Protein AF-A0A6A7LW18-F1 (afdb_monomer)

Radius of gyration: 11.0 Å; Cα contacts (8 Å, |Δi|>4): 68; chains: 1; bounding box: 23×23×23 Å

Secondary structure (DSSP, 8-state):
-HHHHHHHHHHTT----EE--GGGGGGGSHHHHTT---TTS--HHHHHHHHHHTT--EE-

Sequence (60 aa):
MPFAAALAAAGAGDQAQVVLRGNATLLVKDFVAERVHAKEWPPLADLLRRVVANGIPVFV

Foldseek 3Di:
DQLVVQVVCVVVVHQAAAEADDPSVCCPPPVNQQPDDDPPDDRSVVSVVSCVVSVHYYHD

pLDDT: mean 95.05, std 3.55, range [78.94, 98.25]

Mean predicted aligned error: 2.37 Å

Structure (mmCIF, N/CA/C/O backbone):
data_AF-A0A6A7LW18-F1
#
_entry.id   AF-A0A6A7LW18-F1
#
loop_
_atom_site.group_PDB
_atom_site.id
_atom_site.type_symbol
_atom_site.label_atom_id
_atom_site.label_alt_id
_atom_site.label_comp_id
_atom_site.label_asym_id
_atom_site.label_entity_id
_atom_site.label_seq_id
_atom_site.pdbx_PDB_ins_code
_atom_site.Cartn_x
_atom_site.Cartn_y
_atom_site.Cartn_z
_atom_site.occupancy
_atom_site.B_iso_or_equiv
_atom_site.auth_seq_id
_atom_site.auth_comp_id
_atom_site.auth_asym_id
_atom_site.auth_atom_id
_atom_site.pdbx_PDB_model_num
ATOM 1 N N . MET A 1 1 ? -2.565 7.798 -6.916 1.00 78.94 1 MET A N 1
ATOM 2 C CA . MET A 1 1 ? -1.998 6.461 -6.608 1.00 78.94 1 MET A CA 1
ATOM 3 C C . MET A 1 1 ? -2.750 5.858 -5.419 1.00 78.94 1 MET A C 1
ATOM 5 O O . MET A 1 1 ? -2.875 6.570 -4.428 1.00 78.94 1 MET A O 1
ATOM 9 N N . PRO A 1 2 ? -3.253 4.607 -5.480 1.00 90.81 2 PRO A N 1
ATOM 10 C CA . PRO A 1 2 ? -4.150 4.034 -4.460 1.00 90.81 2 PRO A CA 1
ATOM 11 C C . PRO A 1 2 ? -3.549 3.998 -3.046 1.00 90.81 2 PRO A C 1
ATOM 13 O O . PRO A 1 2 ? -4.225 4.368 -2.094 1.00 90.81 2 PRO A O 1
ATOM 16 N N . PHE A 1 3 ? -2.263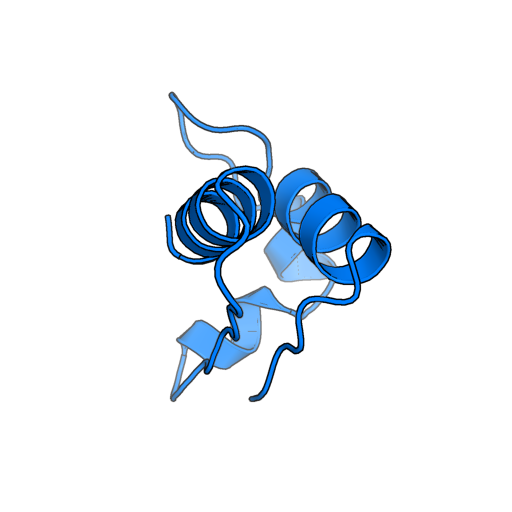 3.667 -2.906 1.00 95.31 3 PHE A N 1
ATOM 17 C CA . PHE A 1 3 ? -1.567 3.669 -1.610 1.00 95.31 3 PHE A CA 1
ATOM 18 C C . PHE A 1 3 ? -1.528 5.055 -0.957 1.00 95.31 3 PHE A C 1
ATOM 20 O O . PHE A 1 3 ? -1.763 5.199 0.237 1.00 95.31 3 PHE A O 1
ATOM 27 N N . ALA A 1 4 ? -1.277 6.096 -1.751 1.00 95.00 4 ALA A N 1
ATOM 28 C CA . ALA A 1 4 ? -1.250 7.461 -1.245 1.00 95.00 4 ALA A CA 1
ATOM 29 C C . ALA A 1 4 ? -2.654 7.992 -0.912 1.00 95.00 4 ALA A C 1
ATOM 31 O O . ALA A 1 4 ? -2.805 8.735 0.051 1.00 95.00 4 ALA A O 1
ATOM 32 N N . ALA A 1 5 ? -3.678 7.580 -1.666 1.00 95.19 5 ALA A N 1
ATOM 33 C CA . ALA A 1 5 ? -5.067 7.899 -1.343 1.00 95.19 5 ALA A CA 1
ATOM 34 C C . ALA A 1 5 ? -5.501 7.242 -0.023 1.00 95.19 5 ALA A C 1
ATOM 36 O O . ALA A 1 5 ? -6.107 7.905 0.811 1.00 95.19 5 ALA A O 1
ATOM 37 N N . ALA A 1 6 ? -5.124 5.979 0.205 1.00 97.12 6 ALA A N 1
ATOM 38 C CA . ALA A 1 6 ? -5.392 5.292 1.466 1.00 97.12 6 ALA A CA 1
ATOM 39 C C . ALA A 1 6 ? -4.704 5.979 2.658 1.00 97.12 6 ALA A C 1
ATOM 41 O O . ALA A 1 6 ? -5.326 6.165 3.697 1.00 97.12 6 ALA A O 1
ATOM 42 N N . LEU A 1 7 ? -3.450 6.420 2.492 1.00 97.38 7 LEU A N 1
ATOM 43 C CA . LEU A 1 7 ? -2.743 7.208 3.508 1.00 97.38 7 LEU A CA 1
ATOM 44 C C . LEU A 1 7 ? -3.426 8.548 3.796 1.00 97.38 7 LEU A C 1
ATOM 46 O O . LEU A 1 7 ? -3.486 8.957 4.951 1.00 97.38 7 LEU A O 1
ATOM 50 N N . ALA A 1 8 ? -3.927 9.233 2.766 1.00 96.69 8 ALA A N 1
ATOM 51 C CA . ALA A 1 8 ? -4.647 10.490 2.941 1.00 96.69 8 ALA A CA 1
ATOM 52 C C . ALA A 1 8 ? -5.970 10.283 3.695 1.00 96.69 8 ALA A C 1
ATOM 54 O O . ALA A 1 8 ? -6.248 11.029 4.627 1.00 96.69 8 ALA A O 1
ATOM 55 N N . ALA A 1 9 ? -6.737 9.246 3.341 1.00 97.25 9 ALA A N 1
ATOM 56 C CA . ALA A 1 9 ? -7.972 8.881 4.034 1.00 97.25 9 ALA A CA 1
ATOM 57 C C . ALA A 1 9 ? -7.709 8.524 5.508 1.00 97.25 9 ALA A C 1
ATOM 59 O O . ALA A 1 9 ? -8.327 9.095 6.401 1.00 97.25 9 ALA A O 1
ATOM 60 N N . ALA A 1 10 ? -6.708 7.678 5.776 1.00 96.94 10 ALA A N 1
ATOM 61 C CA . ALA A 1 10 ? -6.298 7.356 7.143 1.00 96.94 10 ALA A CA 1
ATOM 62 C C . ALA A 1 10 ? -5.859 8.606 7.928 1.00 96.94 10 ALA A C 1
ATOM 64 O O . ALA A 1 10 ? -6.229 8.775 9.087 1.00 96.94 10 ALA A O 1
ATOM 65 N N . GLY A 1 11 ? -5.120 9.521 7.290 1.00 96.06 11 GLY A N 1
ATOM 66 C CA . GLY A 1 11 ? -4.718 10.796 7.891 1.00 96.06 11 GLY A CA 1
ATOM 67 C C . GLY A 1 11 ? -5.883 11.749 8.181 1.00 96.06 11 GLY A C 1
ATOM 68 O O . GLY A 1 11 ? -5.767 12.590 9.069 1.00 96.06 11 GLY A O 1
ATOM 69 N N . ALA A 1 12 ? -7.003 11.605 7.470 1.00 97.38 12 ALA A N 1
ATOM 70 C CA . ALA A 1 12 ? -8.247 12.327 7.726 1.00 97.38 12 ALA A CA 1
ATOM 71 C C . ALA A 1 12 ? -9.127 11.668 8.809 1.00 97.38 12 ALA A C 1
ATOM 73 O O . ALA A 1 12 ? -10.150 12.236 9.183 1.00 97.38 12 ALA A O 1
ATOM 74 N N . GLY A 1 13 ? -8.723 10.507 9.341 1.00 96.75 13 GLY A N 1
ATOM 75 C CA . GLY A 1 13 ? -9.465 9.752 10.356 1.00 96.75 13 GLY A CA 1
ATOM 76 C C . GLY A 1 13 ? -10.395 8.672 9.796 1.00 96.75 13 GLY A C 1
ATOM 77 O O . GLY A 1 13 ? -11.073 8.000 10.574 1.00 96.75 13 GLY A O 1
ATOM 78 N N . ASP A 1 14 ? -10.413 8.469 8.478 1.00 97.56 14 ASP A N 1
ATOM 79 C CA . ASP A 1 14 ? -11.230 7.438 7.842 1.00 97.56 14 ASP A CA 1
ATOM 80 C C . ASP A 1 14 ? -10.568 6.057 7.919 1.00 97.56 14 ASP A C 1
ATOM 82 O O . ASP A 1 14 ? -9.344 5.907 7.864 1.00 97.56 14 ASP A O 1
ATOM 86 N N . GLN A 1 15 ? -11.390 5.006 7.963 1.00 95.81 15 GLN A N 1
ATOM 87 C CA . GLN A 1 15 ? -10.899 3.642 7.780 1.00 95.81 15 GLN A CA 1
ATOM 88 C C . GLN A 1 15 ? -10.645 3.371 6.295 1.00 95.81 15 GLN A C 1
ATOM 90 O O . GLN A 1 15 ? -11.555 3.437 5.470 1.00 95.81 15 GLN A O 1
ATOM 95 N N . ALA A 1 16 ? -9.403 3.026 5.960 1.00 96.88 16 ALA A N 1
ATOM 96 C CA . ALA A 1 16 ? -8.986 2.728 4.598 1.00 96.88 16 ALA A CA 1
ATOM 97 C C . ALA A 1 16 ? -8.489 1.285 4.462 1.00 96.88 16 ALA A C 1
ATOM 99 O O . ALA A 1 16 ? -7.897 0.722 5.381 1.00 96.88 16 ALA A O 1
ATOM 100 N N . GLN A 1 17 ? -8.674 0.715 3.272 1.00 97.00 17 GLN A N 1
ATOM 101 C CA . GLN A 1 17 ? -8.047 -0.536 2.849 1.00 97.00 17 GLN A CA 1
ATOM 102 C C . GLN A 1 17 ? -7.674 -0.455 1.368 1.00 97.00 17 GLN A C 1
ATOM 104 O O . GLN A 1 17 ? -8.304 0.274 0.597 1.00 97.00 17 GLN A O 1
ATOM 109 N N . VAL A 1 18 ? -6.675 -1.230 0.954 1.00 97.56 18 VAL A N 1
ATOM 110 C CA . VAL A 1 18 ? -6.269 -1.349 -0.450 1.00 97.56 18 VAL A CA 1
ATOM 111 C C . VAL A 1 18 ? -6.552 -2.768 -0.927 1.00 97.56 18 VAL A C 1
ATOM 113 O O . VAL A 1 18 ? -6.087 -3.729 -0.326 1.00 97.56 18 VAL A O 1
ATOM 116 N N . VAL A 1 19 ? -7.291 -2.904 -2.028 1.00 97.44 19 VAL A N 1
ATOM 117 C CA . VAL A 1 19 ? -7.527 -4.195 -2.687 1.00 97.44 19 VAL A CA 1
ATOM 118 C C . VAL A 1 19 ? -6.900 -4.152 -4.073 1.00 97.44 19 VAL A C 1
ATOM 120 O O . VAL A 1 19 ? -7.292 -3.351 -4.923 1.00 97.44 19 VAL A O 1
ATOM 123 N N . LEU A 1 20 ? -5.911 -5.007 -4.296 1.00 96.69 20 LEU A N 1
ATOM 124 C CA . LEU A 1 20 ? -5.217 -5.173 -5.565 1.00 96.69 20 LEU A CA 1
ATOM 125 C C . LEU A 1 20 ? -5.844 -6.339 -6.318 1.00 96.69 20 LEU A C 1
ATOM 127 O O . LEU A 1 20 ? -6.151 -7.359 -5.722 1.00 96.69 20 LEU A O 1
ATOM 131 N N . ARG A 1 21 ? -6.040 -6.197 -7.632 1.00 96.81 21 ARG A N 1
ATOM 132 C CA . ARG A 1 21 ? -6.566 -7.273 -8.485 1.00 96.81 21 ARG A CA 1
ATOM 133 C C . ARG A 1 21 ? -5.787 -7.383 -9.789 1.00 96.81 21 ARG A C 1
ATOM 135 O O . ARG A 1 21 ? -5.271 -6.388 -10.304 1.00 96.81 21 ARG A O 1
ATOM 142 N N . GLY A 1 22 ? -5.729 -8.595 -10.341 1.00 96.75 22 GLY A N 1
ATOM 143 C CA . GLY A 1 22 ? -5.030 -8.879 -11.597 1.00 96.75 22 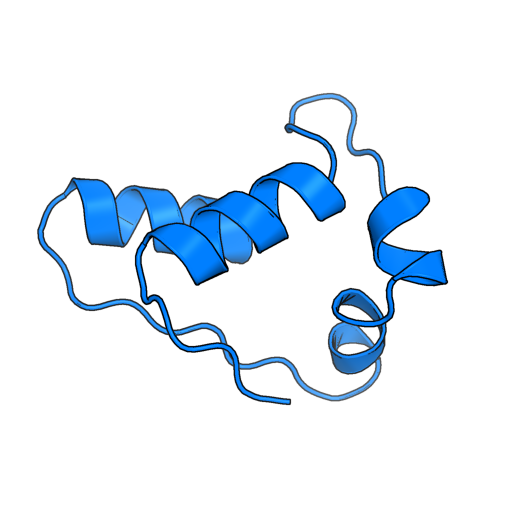GLY A CA 1
ATOM 144 C C . GLY A 1 22 ? -3.559 -8.466 -11.531 1.00 96.75 22 GLY A C 1
ATOM 145 O O . GLY A 1 22 ? -2.880 -8.736 -10.542 1.00 96.75 22 GLY A O 1
ATOM 146 N N . ASN A 1 23 ? -3.071 -7.751 -12.545 1.00 95.62 23 ASN A N 1
ATOM 147 C CA . ASN A 1 23 ? -1.669 -7.319 -12.607 1.00 95.62 23 ASN A CA 1
ATOM 148 C C . ASN A 1 23 ? -1.274 -6.341 -11.489 1.00 95.62 23 ASN A C 1
ATOM 150 O O . ASN A 1 23 ? -0.090 -6.225 -11.182 1.00 95.62 23 ASN A O 1
ATOM 154 N N . ALA A 1 24 ? -2.234 -5.668 -10.840 1.00 95.06 24 ALA A N 1
ATOM 155 C CA . ALA A 1 24 ? -1.934 -4.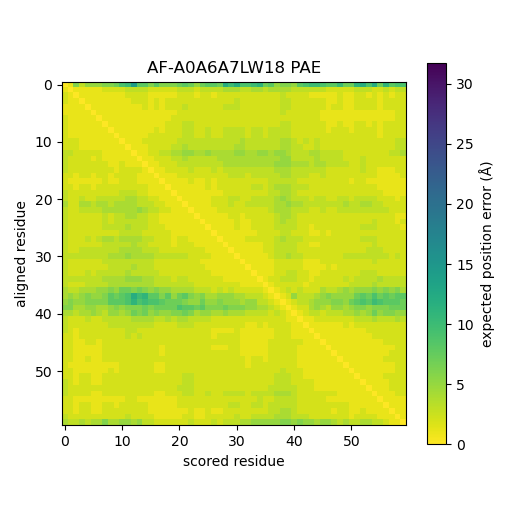788 -9.712 1.00 95.06 24 ALA A CA 1
ATOM 156 C C . ALA A 1 24 ? -1.380 -5.559 -8.502 1.00 95.06 24 ALA A C 1
ATOM 158 O O . ALA A 1 24 ? -0.659 -4.978 -7.697 1.00 95.06 24 ALA A O 1
ATOM 159 N N . THR A 1 25 ? -1.642 -6.867 -8.399 1.00 96.25 25 THR A N 1
ATOM 160 C CA . THR A 1 25 ? -1.049 -7.729 -7.359 1.00 96.25 25 THR A CA 1
ATOM 161 C C . THR A 1 25 ? 0.476 -7.812 -7.462 1.00 96.25 25 THR A C 1
ATOM 163 O O . THR A 1 25 ? 1.148 -8.097 -6.479 1.00 96.25 25 THR A O 1
ATOM 166 N N . LEU A 1 26 ? 1.066 -7.500 -8.622 1.00 96.00 26 LEU A N 1
ATOM 167 C CA . LEU A 1 26 ? 2.521 -7.455 -8.773 1.00 96.00 26 LEU A CA 1
ATOM 168 C C . LEU A 1 26 ? 3.153 -6.290 -8.005 1.00 96.00 26 LEU A C 1
ATOM 170 O O . LEU A 1 26 ? 4.334 -6.362 -7.685 1.00 96.00 26 LEU A O 1
ATOM 174 N N . LEU A 1 27 ? 2.384 -5.246 -7.679 1.00 94.94 27 LEU A N 1
ATOM 175 C CA . LEU A 1 27 ? 2.885 -4.043 -7.010 1.00 94.94 27 LEU A CA 1
ATOM 176 C C . LEU A 1 27 ? 3.384 -4.297 -5.584 1.00 94.94 27 LEU A C 1
ATOM 178 O O . LEU A 1 27 ? 4.164 -3.493 -5.089 1.00 94.94 27 LEU A O 1
ATOM 182 N N . VAL A 1 28 ? 2.968 -5.392 -4.938 1.00 94.31 28 VAL A N 1
ATOM 183 C CA . VAL A 1 28 ? 3.461 -5.776 -3.602 1.00 94.31 28 VAL A CA 1
ATOM 184 C C . VAL A 1 28 ? 4.713 -6.648 -3.645 1.00 94.31 28 VAL A C 1
ATOM 186 O O . VAL A 1 28 ? 5.260 -6.964 -2.597 1.00 94.31 28 VAL A O 1
ATOM 189 N N . LYS A 1 29 ? 5.179 -7.063 -4.829 1.00 96.00 29 LYS A N 1
ATOM 190 C CA . LYS A 1 29 ? 6.451 -7.784 -4.933 1.00 96.00 29 LYS A CA 1
ATOM 191 C C . LYS A 1 29 ? 7.591 -6.785 -4.794 1.00 96.00 29 LYS A C 1
ATOM 193 O O . LYS A 1 29 ? 7.645 -5.836 -5.574 1.00 96.00 29 LYS A O 1
ATOM 198 N N . ASP A 1 30 ? 8.528 -7.044 -3.885 1.00 94.81 30 ASP A N 1
ATOM 199 C CA . ASP A 1 30 ? 9.643 -6.134 -3.578 1.00 94.81 30 ASP A CA 1
ATOM 200 C C . ASP A 1 30 ? 10.372 -5.658 -4.840 1.00 94.81 30 ASP A C 1
ATOM 202 O O . ASP A 1 30 ? 10.489 -4.458 -5.083 1.00 94.81 30 ASP A O 1
ATOM 206 N N . PHE A 1 31 ? 10.734 -6.587 -5.734 1.00 95.88 31 PHE A N 1
ATOM 207 C CA . PHE A 1 31 ? 11.450 -6.239 -6.964 1.00 95.88 31 PHE A CA 1
ATOM 208 C C . PHE A 1 31 ? 10.666 -5.291 -7.890 1.00 95.88 31 PHE A C 1
ATOM 210 O O . PHE A 1 31 ? 11.279 -4.547 -8.659 1.00 95.88 31 PHE A O 1
ATOM 217 N N . VAL A 1 32 ? 9.330 -5.326 -7.854 1.00 96.38 32 VAL A N 1
ATOM 218 C CA . VAL A 1 32 ? 8.468 -4.406 -8.607 1.00 96.38 32 VAL A CA 1
ATOM 219 C C . VAL A 1 32 ? 8.364 -3.087 -7.852 1.00 96.38 32 VAL A C 1
ATOM 221 O O . VAL A 1 32 ? 8.612 -2.036 -8.436 1.00 96.38 32 VAL A O 1
ATOM 224 N N . ALA A 1 33 ? 8.045 -3.137 -6.557 1.00 95.50 33 ALA A N 1
ATOM 225 C CA . ALA A 1 33 ? 7.868 -1.967 -5.703 1.00 95.50 33 ALA A CA 1
ATOM 226 C C . ALA A 1 33 ? 9.089 -1.035 -5.697 1.00 95.50 33 ALA A C 1
ATOM 228 O O . ALA A 1 33 ? 8.937 0.184 -5.764 1.00 95.50 33 ALA A O 1
ATOM 229 N N . GLU A 1 34 ? 10.293 -1.605 -5.677 1.00 96.31 34 GLU A N 1
ATOM 230 C CA . GLU A 1 34 ? 11.564 -0.873 -5.706 1.00 96.31 34 GLU A CA 1
ATOM 231 C C . GLU A 1 34 ? 11.835 -0.153 -7.032 1.00 96.31 34 GLU A C 1
ATOM 233 O O . GLU A 1 34 ? 12.621 0.787 -7.060 1.00 96.31 34 GLU A O 1
ATOM 238 N N . ARG A 1 35 ? 11.207 -0.588 -8.132 1.00 95.81 35 ARG A N 1
ATOM 239 C CA . ARG A 1 35 ? 11.445 -0.065 -9.491 1.00 95.81 35 ARG A CA 1
ATOM 240 C C . ARG A 1 35 ? 10.345 0.871 -9.979 1.00 95.81 35 ARG A C 1
ATOM 242 O O . ARG A 1 35 ? 10.493 1.510 -11.021 1.00 95.81 35 ARG A O 1
ATOM 249 N N . VAL A 1 36 ? 9.226 0.947 -9.262 1.00 93.62 36 VAL A N 1
ATOM 250 C CA . VAL A 1 36 ? 8.116 1.831 -9.618 1.00 93.62 36 VAL A CA 1
ATOM 251 C C . VAL A 1 36 ? 8.357 3.209 -9.009 1.00 93.62 36 VAL A C 1
ATOM 253 O O . VAL A 1 36 ? 8.103 3.461 -7.828 1.00 93.62 36 VAL A O 1
ATOM 256 N N . HIS A 1 37 ? 8.803 4.120 -9.869 1.00 91.44 37 HIS A N 1
ATOM 257 C CA . HIS A 1 37 ? 8.943 5.540 -9.576 1.00 91.44 37 HIS A CA 1
ATOM 258 C C . HIS A 1 37 ? 7.945 6.328 -10.422 1.00 91.44 37 HIS A C 1
ATOM 260 O O . HIS A 1 37 ? 7.862 6.144 -11.636 1.00 91.44 37 HIS A O 1
ATOM 266 N N . ALA A 1 38 ? 7.189 7.218 -9.788 1.00 83.88 38 ALA A N 1
ATOM 267 C CA . ALA A 1 38 ? 6.309 8.148 -10.482 1.00 83.88 38 ALA A CA 1
ATOM 268 C C . ALA A 1 38 ? 6.813 9.574 -10.248 1.00 83.88 38 ALA A C 1
ATOM 270 O O . ALA A 1 38 ? 7.149 9.930 -9.126 1.00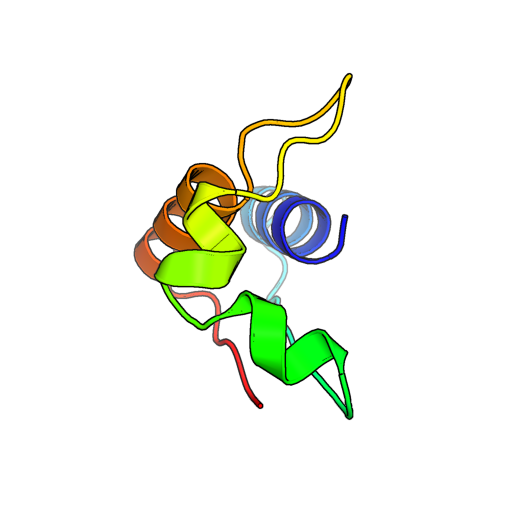 83.88 38 ALA A O 1
ATOM 271 N N . LYS A 1 39 ? 6.858 10.386 -11.311 1.00 84.31 39 LYS A N 1
ATOM 272 C CA . LYS A 1 39 ? 7.506 11.712 -11.331 1.00 84.31 39 LYS A CA 1
ATOM 273 C C . LYS A 1 39 ? 7.079 12.651 -10.190 1.00 84.31 39 LYS A C 1
ATOM 275 O O . LYS A 1 39 ? 7.899 13.402 -9.686 1.00 84.31 39 LYS A O 1
ATOM 280 N N . GLU A 1 40 ? 5.811 12.590 -9.798 1.00 87.75 40 GLU A N 1
ATOM 281 C CA . GLU A 1 40 ? 5.176 13.506 -8.835 1.00 87.75 40 GLU A CA 1
ATOM 282 C C . GLU A 1 40 ? 4.799 12.808 -7.513 1.00 87.75 40 GLU A C 1
ATOM 284 O O . GLU A 1 40 ? 4.056 13.355 -6.703 1.00 87.75 40 GLU A O 1
ATOM 289 N N . TRP A 1 41 ? 5.245 11.566 -7.297 1.00 88.81 41 TRP A N 1
ATOM 290 C CA . TRP A 1 41 ? 4.891 10.788 -6.109 1.00 88.81 41 TRP A CA 1
ATOM 291 C C . TRP A 1 41 ? 6.141 10.229 -5.434 1.00 88.81 41 TRP A C 1
ATOM 293 O O . TRP A 1 41 ? 7.137 9.959 -6.107 1.00 88.81 41 TRP A O 1
ATOM 303 N N . PRO A 1 42 ? 6.086 9.970 -4.116 1.00 92.69 42 PRO A N 1
ATOM 304 C CA . PRO A 1 42 ? 7.105 9.158 -3.471 1.00 92.69 42 PRO A CA 1
ATOM 305 C C . PRO A 1 42 ? 7.243 7.790 -4.167 1.00 92.69 42 PRO A C 1
ATOM 307 O O . PRO A 1 42 ? 6.252 7.288 -4.716 1.00 92.69 42 PRO A O 1
ATOM 310 N N . PRO A 1 43 ? 8.432 7.161 -4.123 1.00 95.25 43 PRO A N 1
ATOM 311 C CA . PRO A 1 43 ? 8.633 5.794 -4.594 1.00 95.25 43 PRO A CA 1
ATOM 312 C C . PRO A 1 43 ? 7.568 4.834 -4.057 1.00 95.25 43 PRO A C 1
ATOM 314 O O . PRO A 1 43 ? 7.128 4.953 -2.909 1.00 95.25 43 PRO A O 1
ATOM 317 N N . LEU A 1 44 ? 7.164 3.851 -4.866 1.00 95.69 44 LEU A N 1
ATOM 318 C CA . LEU A 1 44 ? 6.119 2.911 -4.456 1.00 95.69 44 LEU A CA 1
ATOM 319 C C . LEU A 1 44 ? 6.507 2.142 -3.185 1.00 95.69 44 LEU A C 1
ATOM 321 O O . LEU A 1 44 ? 5.674 2.000 -2.290 1.00 95.69 44 LEU A O 1
ATOM 325 N N . ALA A 1 45 ? 7.767 1.719 -3.068 1.00 96.00 45 ALA A N 1
ATOM 326 C CA . ALA A 1 45 ? 8.287 1.091 -1.855 1.00 96.00 45 ALA A CA 1
ATOM 327 C C . ALA A 1 45 ? 8.087 1.963 -0.596 1.00 96.00 45 ALA A C 1
ATOM 329 O O . ALA A 1 45 ? 7.743 1.450 0.468 1.00 96.00 45 ALA A O 1
ATOM 330 N N . ASP A 1 46 ? 8.228 3.287 -0.703 1.00 96.19 46 ASP A N 1
ATOM 331 C CA . ASP A 1 46 ? 8.023 4.204 0.426 1.00 96.19 46 ASP A CA 1
ATOM 332 C C . ASP A 1 46 ? 6.547 4.310 0.797 1.00 96.19 46 ASP A C 1
ATOM 334 O O . ASP A 1 46 ? 6.190 4.292 1.977 1.00 96.19 46 ASP A O 1
ATOM 338 N N . LEU A 1 47 ? 5.671 4.383 -0.207 1.00 96.06 47 LEU A N 1
ATOM 339 C CA . LEU A 1 47 ? 4.227 4.399 0.007 1.00 96.06 47 LEU A CA 1
ATOM 340 C C . LEU A 1 47 ? 3.746 3.098 0.657 1.00 96.06 47 LEU A C 1
ATOM 342 O O . LEU A 1 47 ? 2.979 3.160 1.613 1.00 96.06 47 LEU A O 1
ATOM 346 N N . LEU A 1 48 ? 4.227 1.940 0.197 1.00 96.12 48 LEU A N 1
ATOM 347 C CA . LEU A 1 48 ? 3.904 0.636 0.785 1.00 96.12 48 LEU A CA 1
ATOM 348 C C . LEU A 1 48 ? 4.365 0.537 2.239 1.00 96.12 48 LEU A C 1
ATOM 350 O O . LEU A 1 48 ? 3.569 0.171 3.102 1.00 96.12 48 LEU A O 1
ATOM 354 N N . ARG A 1 49 ? 5.608 0.940 2.537 1.00 96.06 49 ARG A N 1
ATOM 355 C CA . ARG A 1 49 ? 6.117 0.980 3.918 1.00 96.06 49 ARG A CA 1
ATOM 356 C C . ARG A 1 49 ? 5.243 1.844 4.820 1.00 96.06 49 ARG A C 1
ATOM 358 O O . ARG A 1 49 ? 4.904 1.428 5.922 1.00 96.06 49 ARG A O 1
ATOM 365 N N . ARG A 1 50 ? 4.834 3.025 4.346 1.00 97.31 50 ARG A N 1
ATOM 366 C CA . ARG A 1 50 ? 3.942 3.922 5.095 1.00 97.31 50 ARG A CA 1
ATOM 367 C C . ARG A 1 50 ? 2.556 3.315 5.302 1.00 97.31 50 ARG A C 1
ATOM 369 O O . ARG A 1 50 ? 2.029 3.428 6.402 1.00 97.31 50 ARG A O 1
ATOM 376 N N . VAL A 1 51 ? 1.974 2.68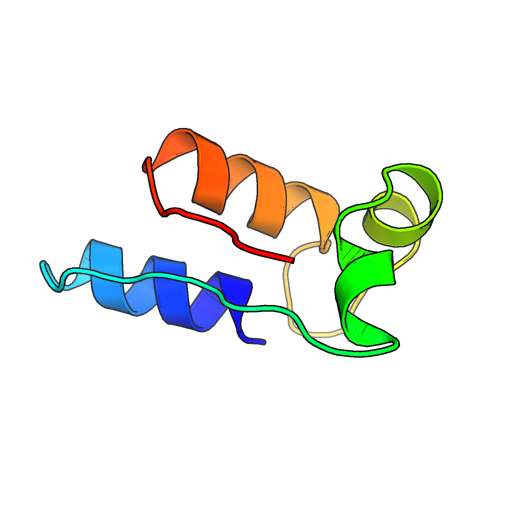2 4.283 1.00 97.25 51 VAL A N 1
ATOM 377 C CA . VAL A 1 51 ? 0.665 2.007 4.370 1.00 97.25 51 VAL A CA 1
ATOM 378 C C . VAL A 1 51 ? 0.698 0.919 5.443 1.00 97.25 51 VAL A C 1
ATOM 380 O O . VAL A 1 51 ? -0.131 0.941 6.351 1.00 97.25 51 VAL A O 1
ATOM 383 N N . VAL A 1 52 ? 1.706 0.042 5.404 1.00 95.25 52 VAL A N 1
ATOM 384 C CA . VAL A 1 52 ? 1.886 -1.029 6.398 1.00 95.25 52 VAL A CA 1
ATOM 385 C C . VAL A 1 52 ? 2.122 -0.457 7.797 1.00 95.25 52 VAL A C 1
ATOM 387 O O . VAL A 1 52 ? 1.493 -0.902 8.753 1.00 95.25 52 VAL A O 1
ATOM 390 N N . ALA A 1 53 ? 2.968 0.570 7.929 1.00 96.94 53 ALA A N 1
ATOM 391 C CA . ALA A 1 53 ? 3.248 1.209 9.217 1.00 96.94 53 ALA A CA 1
ATOM 392 C C . ALA A 1 53 ? 2.016 1.887 9.846 1.00 96.94 53 ALA A C 1
ATOM 394 O O . ALA A 1 53 ? 1.934 1.979 11.066 1.00 96.94 53 ALA A O 1
ATOM 395 N N . ASN A 1 54 ? 1.054 2.340 9.034 1.00 96.94 54 ASN A N 1
ATOM 396 C CA . ASN A 1 54 ? -0.217 2.904 9.505 1.00 96.94 54 ASN A CA 1
ATOM 397 C C . ASN A 1 54 ? -1.296 1.830 9.746 1.00 96.94 54 ASN A C 1
ATOM 399 O O . ASN A 1 54 ? -2.446 2.170 10.004 1.00 96.94 54 ASN A O 1
ATOM 403 N N . GLY A 1 55 ? -0.955 0.540 9.638 1.00 96.62 55 GLY A N 1
ATOM 404 C CA . GLY A 1 55 ? -1.899 -0.559 9.846 1.00 96.62 55 GLY A CA 1
ATOM 405 C C . GLY A 1 55 ? -3.002 -0.645 8.789 1.00 96.62 55 GLY A C 1
ATOM 406 O O . GLY A 1 55 ? -4.012 -1.303 9.022 1.00 96.62 55 GLY A O 1
ATOM 407 N N . ILE A 1 56 ? -2.830 0.009 7.635 1.00 98.25 56 ILE A N 1
ATOM 408 C CA . ILE A 1 56 ? -3.803 -0.017 6.540 1.00 98.25 56 ILE A CA 1
ATOM 409 C C . ILE A 1 56 ? -3.714 -1.389 5.849 1.00 98.25 56 ILE A C 1
ATOM 411 O O . ILE A 1 56 ? -2.657 -1.716 5.296 1.00 98.25 56 ILE A O 1
ATOM 415 N N . PRO A 1 57 ? -4.792 -2.194 5.828 1.00 97.38 57 PRO A N 1
ATOM 416 C CA . PRO A 1 57 ? -4.762 -3.518 5.216 1.00 97.38 57 PRO A CA 1
ATOM 417 C C . PRO A 1 57 ? -4.573 -3.455 3.696 1.00 97.38 57 PRO A C 1
ATOM 419 O O . PRO A 1 57 ? -5.208 -2.646 3.010 1.00 97.38 57 PRO A O 1
ATOM 422 N N . VAL A 1 58 ? -3.740 -4.353 3.164 1.00 96.81 58 VAL A N 1
ATOM 423 C CA . VAL A 1 58 ? -3.550 -4.557 1.722 1.00 96.81 58 VAL A CA 1
ATOM 424 C C . VAL A 1 58 ? -3.907 -5.999 1.376 1.00 96.81 58 VAL A C 1
ATOM 426 O O . VAL A 1 58 ? -3.278 -6.931 1.869 1.00 96.81 58 VAL A O 1
ATOM 429 N N . PHE A 1 59 ? -4.905 -6.172 0.515 1.00 96.88 59 PHE A N 1
ATOM 430 C CA . PHE A 1 59 ? -5.362 -7.467 0.016 1.00 96.88 59 PHE A CA 1
ATOM 431 C C . PHE A 1 59 ? -4.979 -7.629 -1.457 1.00 96.88 59 PHE A C 1
ATOM 433 O O . PHE 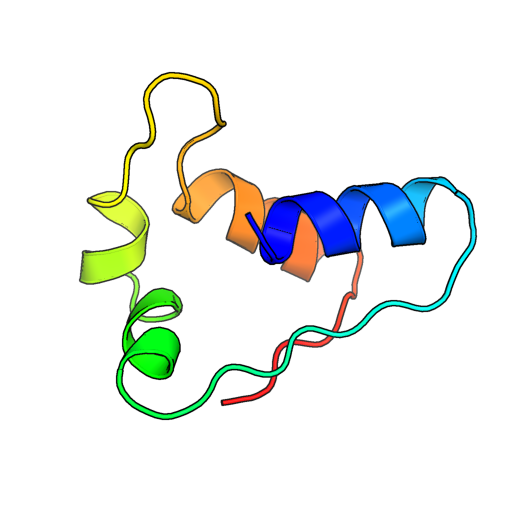A 1 59 ? -5.009 -6.655 -2.215 1.00 96.88 59 PHE A O 1
ATOM 440 N N . VAL A 1 60 ? -4.625 -8.851 -1.852 1.00 93.44 60 VAL A N 1
ATOM 441 C CA . VAL A 1 60 ? -4.243 -9.249 -3.219 1.00 93.44 60 VAL A CA 1
ATOM 442 C C . VAL A 1 60 ? -5.196 -10.286 -3.787 1.00 93.44 60 VAL A C 1
ATOM 444 O O . VAL A 1 60 ? -5.737 -11.077 -2.985 1.00 93.44 60 VAL A O 1
#

Nearest PDB structures (foldseek):
  8cty-assembly3_H-4  TM=4.195E-01  e=3.490E+00  Halalkalibacterium halodurans
  2g8v-assembly1_A  TM=4.151E-01  e=3.731E+00  Halalkalibacterium halodurans
  6dpm-assembly1_A  TM=4.011E-01  e=7.767E+00  Halalkalibacterium halodurans

Solvent-accessible surface area (backbone atoms only — not comparable to full-atom values): 3541 Å² total; per-residue (Å²): 108,72,59,58,50,36,48,51,39,41,74,72,71,44,93,46,67,46,79,36,60,76,77,53,43,50,56,76,38,63,82,46,16,73,67,43,72,47,99,90,50,76,42,42,46,57,39,51,53,52,32,55,73,70,69,39,51,77,46,104

=== Feature glossary ===
Legend for the data blocks above and below:

— What the protein is —

The amino-acid sequence is the protein's primary structure: the linear order of residues from the N-terminus to the C-terminus, written in one-letter code. Everything else here — the 3D coordinates, the secondary structure, the domain annotations — is ultimately a consequence of this string.

Functional annotations link the protein to curated databases. InterPro entries identify conserved domains and families by matching the sequence against member-database signatures (Pfam, PROSITE, CDD, …). Gene Ontology (GO) terms describe molecular function, biological process, and cellular component in a controlled vocabulary. CATH places the structure in a hierarchical fold classification (Class/Architecture/Topology/Homologous-superfamily). The organism is the source species.

— Where its atoms are —

Atomic coordinates in PDBx/mmCIF format — the same representation the Protein Data Bank distributes. Each line of the _atom_site loop places one backbone atom in Cartesian space (units: ångströms, origin: arbitrary).

The six renders are orthographic views along the three Cartesian axes in both directions. Representation (cartoon, sticks, or surface) and color scheme (sequence-rainbow or by-chain) vary across proteins so the training set covers all the common visualization conventions.

— Local backbone conformation —

Eight-state secondary structure (DSSP): H is the canonical α-helix, G the tighter 3₁₀-helix, I the wider π-helix; E/B are β-structure, T and S are turns and bends, and '-' is everything else. DSSP derives these from the pattern of main-chain N–H···O=C hydrogen bonds, not from the sequence.

Three-state secondary structure (P-SEA) collapses the eight DSSP classes into helix (a), strand (b), and coil (c). P-SEA assigns these from Cα geometry alone — distances and angles — without requiring backbone oxygens, so it works on any Cα trace.

φ (phi) and ψ (psi) are the two rotatable backbone dihedrals per residue: φ is the C(i-1)–N–Cα–C torsion, ψ is the N–Cα–C–N(i+1) torsion, both in degrees on (−180°, 180°]. α-helical residues cluster near (−60°, −45°); β-strand residues near (−120°, +130°). A Ramachandran plot is simply a scatter of (φ, ψ) for every residue.

— Global shape and packing —

The geometric summary reports three shape descriptors. Rg (radius of gyration) measures how spread out the Cα atoms are about their centre of mass; compact globular proteins have small Rg, elongated or unfolded ones large. Cα contacts (<8 Å, |i−j|>4) count long-range residue pairs in spatial proximity — high for tightly packed folds, near zero for rods or random coil. The bounding-box extents give the protein's footprint along x, y, z in Å.

SASA measures how much of the protein is reachable by solvent. It is computed by rolling a water-sized probe over the atomic surface and summing the exposed area (Å²). Per-residue SASA distinguishes core (buried, low SASA) from surface (exposed, high SASA) residues; total SASA is a whole-molecule size measure.

Plot images: a contact map (which residues are close in 3D, as an N×N binary image), a Ramachandran scatter (backbone torsion angles, revealing secondary-structure composition at a glance), and — for AlphaFold structures — a PAE heatmap (pairwise prediction confidence).

— Structural neighborhood —

A 3Di character summarizes, for each residue, the relative orientation of the Cα frame of its nearest spatial neighbor. Because it encodes fold topology rather than chemistry, 3Di alignments detect remote structural similarity that sequence alignment misses.

The Foldseek neighbor list gives the closest experimentally determined structures in the PDB, ranked by structural alignment. TM-score near 1 means near-identical fold; near 0.3 means only rough topology match. This is how one finds what a novel AlphaFold prediction most resembles in the solved-structure universe.

— Confidence and disorder —

For AlphaFold models, the B-factor field carries pLDDT — the model's own estimate of local accuracy on a 0–100 scale. Regions with pLDDT<50 s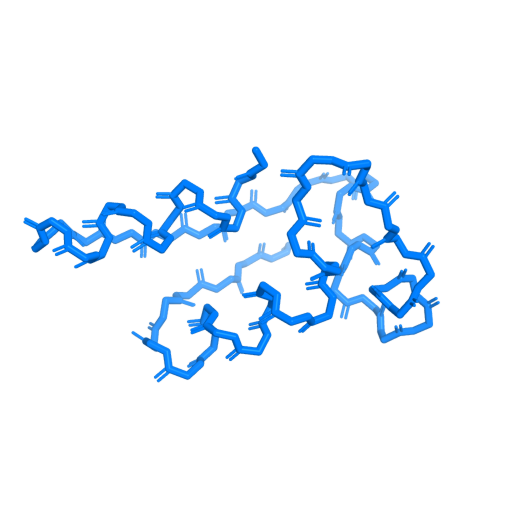hould be treated as essentially unmodeled; they often correspond to intrinsically disordered segments.

Crystallographic B-factors measure how much each atom's electron density is smeared out, in Å². They rise in mobile loops and surface residues and fall in the buried interior. In AlphaFold models this column is repurposed to hold pLDDT instead.

Predicted Aligned Error (PAE) is an AlphaFold confidence matrix: entry (i, j) is the expected error in the position of resi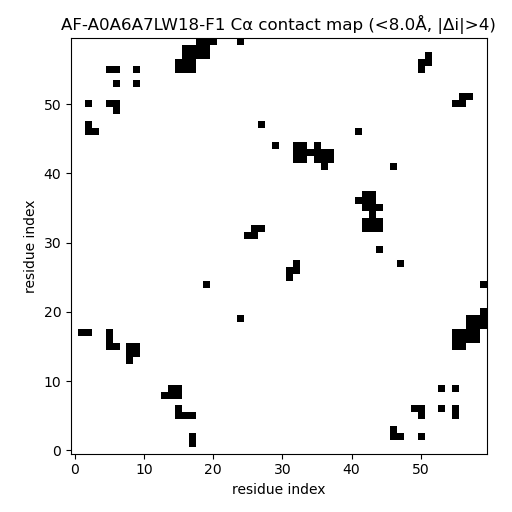due j, in ångströms, when the prediction is superimposed on the true structure at residue i. Low PAE within a block of residues means that block is internally rigi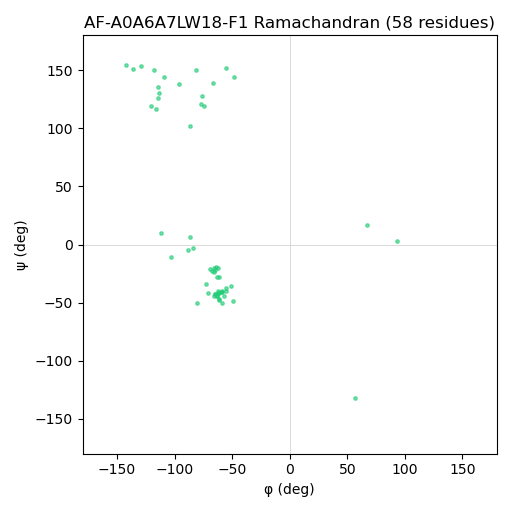d and well-predicted; high PAE between two blocks means their relative placement is uncertain even if each block individually is confident.